Protein AF-X0U943-F1 (afdb_monomer_lite)

Organism: NCBI:txid412755

pLDDT: mean 85.03, std 14.17, range [56.16, 98.12]

Secondary structure (DSSP, 8-state)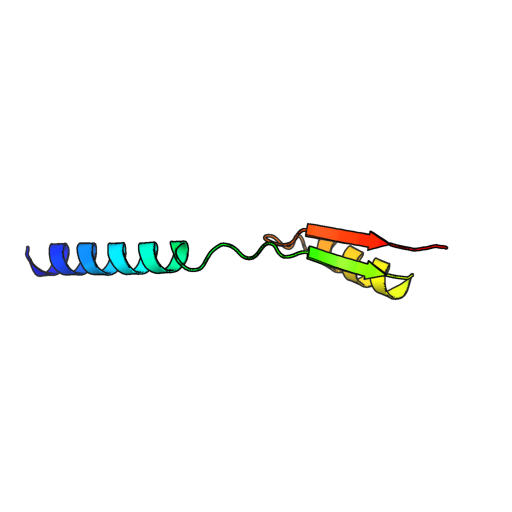:
-HHHHHHHHHHHHHHHHHHHS----EEEEEEHHHHHHHHHHHHHHT--SEEEEEE---

Structure (mmCIF, N/CA/C/O backbone):
data_AF-X0U943-F1
#
_entry.id   AF-X0U943-F1
#
loop_
_atom_site.group_PDB
_atom_site.id
_atom_site.type_symbol
_atom_site.label_atom_id
_atom_site.label_alt_id
_atom_site.label_comp_id
_atom_site.label_asym_id
_atom_site.label_entity_id
_atom_site.label_seq_id
_atom_site.pdbx_PDB_ins_code
_atom_site.Cartn_x
_atom_site.Cartn_y
_atom_site.Cartn_z
_atom_site.occupancy
_atom_site.B_iso_or_equiv
_atom_site.auth_seq_id
_atom_site.auth_comp_id
_atom_site.auth_asym_id
_atom_site.auth_atom_id
_atom_site.pdbx_PDB_model_num
ATOM 1 N N . MET A 1 1 ? -23.609 3.164 45.844 1.00 61.94 1 MET A N 1
ATOM 2 C CA . MET A 1 1 ? -24.322 2.621 44.669 1.00 61.94 1 MET A CA 1
ATOM 3 C C . MET A 1 1 ? -24.258 3.623 43.525 1.00 61.94 1 MET A C 1
ATOM 5 O O . MET A 1 1 ? -23.798 3.263 42.451 1.00 61.94 1 MET A O 1
ATOM 9 N N . ASP A 1 2 ? -24.589 4.888 43.791 1.00 73.25 2 ASP A N 1
ATOM 10 C CA . ASP A 1 2 ? -24.684 5.951 42.777 1.00 73.25 2 ASP A CA 1
ATOM 11 C C . ASP A 1 2 ? -23.368 6.234 42.049 1.00 73.25 2 ASP A C 1
ATOM 13 O O . ASP A 1 2 ? -23.359 6.341 40.832 1.00 73.25 2 ASP A O 1
ATOM 17 N N . PHE A 1 3 ? -22.235 6.214 42.754 1.00 78.94 3 PHE A N 1
ATOM 18 C CA . PHE A 1 3 ? -20.914 6.424 42.145 1.00 78.94 3 PHE A CA 1
ATOM 19 C C . PHE A 1 3 ? -20.528 5.355 41.103 1.00 78.94 3 PHE A C 1
ATOM 21 O O . PHE A 1 3 ? -19.804 5.631 40.150 1.00 78.94 3 PHE A O 1
ATOM 28 N N . ILE A 1 4 ? -21.001 4.115 41.269 1.00 83.56 4 ILE A N 1
ATOM 29 C CA . ILE A 1 4 ? -20.726 3.024 40.319 1.00 83.56 4 ILE A CA 1
ATOM 30 C C . ILE A 1 4 ? -21.630 3.172 39.093 1.00 83.56 4 ILE A C 1
ATOM 32 O O . ILE A 1 4 ? -21.172 2.999 37.966 1.00 83.56 4 ILE A O 1
ATOM 36 N N . VAL A 1 5 ? -22.894 3.544 39.315 1.00 83.38 5 VAL A N 1
ATOM 37 C CA . VAL A 1 5 ? -23.868 3.804 38.248 1.00 83.38 5 VAL A CA 1
ATOM 38 C C . VAL A 1 5 ? -23.439 5.014 37.416 1.00 83.38 5 VAL A C 1
ATOM 40 O O . VAL A 1 5 ? -23.418 4.937 36.193 1.00 83.38 5 VAL A O 1
ATOM 43 N N . GLU A 1 6 ? -23.006 6.097 38.057 1.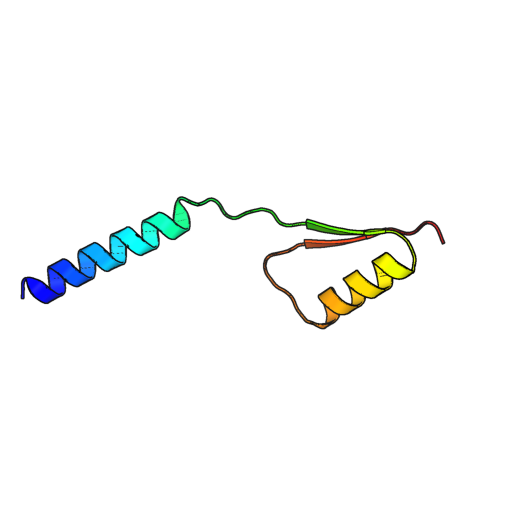00 80.44 6 GLU A N 1
ATOM 44 C CA . GLU A 1 6 ? -22.552 7.318 37.390 1.00 80.44 6 GLU A CA 1
ATOM 45 C C . GLU A 1 6 ? -21.291 7.083 36.544 1.00 80.44 6 GLU A C 1
ATOM 47 O O . GLU A 1 6 ? -21.213 7.539 35.403 1.00 80.44 6 GLU A O 1
ATOM 52 N N . ASN A 1 7 ? -20.325 6.309 37.054 1.00 81.06 7 ASN A N 1
ATOM 53 C CA . ASN A 1 7 ? -19.147 5.919 36.277 1.00 81.06 7 ASN A CA 1
ATOM 54 C C . ASN A 1 7 ? -19.492 4.979 35.114 1.00 81.06 7 ASN A C 1
ATOM 56 O O . ASN A 1 7 ? -18.867 5.069 34.058 1.00 81.06 7 ASN A O 1
ATOM 60 N N . ALA A 1 8 ? -20.473 4.087 35.277 1.00 78.19 8 ALA A N 1
ATOM 61 C CA . ALA A 1 8 ? -20.935 3.216 34.198 1.00 78.19 8 ALA A CA 1
ATOM 62 C C . ALA A 1 8 ? -21.623 4.009 33.072 1.00 78.19 8 ALA A C 1
ATOM 64 O O . ALA A 1 8 ? -21.365 3.740 31.899 1.00 78.19 8 ALA A O 1
ATOM 65 N N . VAL A 1 9 ? -22.438 5.014 33.413 1.00 82.31 9 VAL A N 1
ATOM 66 C CA . VAL A 1 9 ? -23.080 5.910 32.434 1.00 82.31 9 VAL A CA 1
ATOM 67 C C . VAL A 1 9 ? -22.025 6.719 31.673 1.00 82.31 9 VAL A C 1
ATOM 69 O O . VAL A 1 9 ? -21.976 6.630 30.449 1.00 82.31 9 VAL A O 1
ATOM 72 N N . LYS A 1 10 ? -21.088 7.378 32.373 1.00 77.88 10 LYS A N 1
ATOM 73 C CA . LYS A 1 10 ? -20.004 8.152 31.733 1.00 77.88 10 LYS A CA 1
ATOM 74 C C . LYS A 1 10 ? -19.135 7.309 30.786 1.00 77.88 10 LYS A C 1
ATOM 76 O O . LYS A 1 10 ? -18.850 7.739 29.674 1.00 77.88 10 LYS A O 1
ATOM 81 N N . ASN A 1 11 ? -18.775 6.083 31.178 1.00 74.69 11 ASN A N 1
ATOM 82 C CA . ASN A 1 11 ? -18.023 5.161 30.308 1.00 74.69 11 ASN A CA 1
ATOM 83 C C . ASN A 1 11 ? -18.820 4.695 29.074 1.00 74.69 11 ASN A C 1
ATOM 85 O O . ASN A 1 11 ? -18.231 4.278 28.075 1.00 74.69 11 ASN A O 1
ATOM 89 N N . THR A 1 12 ? -20.153 4.695 29.151 1.00 68.56 12 THR A N 1
ATOM 90 C CA . THR A 1 12 ? -21.015 4.313 28.025 1.00 68.56 12 THR A CA 1
ATOM 91 C C . THR A 1 12 ? -21.066 5.434 26.988 1.00 68.56 12 THR A C 1
ATOM 93 O O . THR A 1 12 ? -20.931 5.156 25.797 1.00 68.56 12 THR A O 1
ATOM 96 N N . ASP A 1 13 ? -21.163 6.687 27.437 1.00 63.38 13 ASP A N 1
ATOM 97 C CA . ASP A 1 13 ? -21.179 7.872 26.572 1.00 63.38 13 ASP A CA 1
ATOM 98 C C . ASP A 1 13 ? -19.843 8.078 25.827 1.00 63.38 13 ASP A C 1
ATOM 100 O O . ASP A 1 13 ? -19.836 8.379 24.632 1.00 63.38 13 ASP A O 1
ATOM 104 N N . GLU A 1 14 ? -18.698 7.829 26.476 1.00 61.41 14 GLU A N 1
ATOM 105 C CA . GLU A 1 14 ? -17.376 7.906 25.824 1.00 61.41 14 GLU A CA 1
ATOM 106 C C . GLU A 1 14 ? -17.218 6.881 24.685 1.00 61.41 14 GLU A C 1
ATOM 108 O O . GLU A 1 14 ? -16.746 7.218 23.596 1.00 61.41 14 GLU A O 1
ATOM 113 N N . LYS A 1 15 ? -17.695 5.643 24.880 1.00 60.25 15 LYS A N 1
ATOM 114 C CA . LYS A 1 15 ? -17.702 4.608 23.827 1.00 60.25 15 LYS A CA 1
ATOM 115 C C . LYS A 1 15 ? -18.653 4.932 22.676 1.00 60.25 15 LYS A C 1
ATOM 117 O O . LYS A 1 15 ? -18.460 4.449 21.559 1.00 60.25 15 LYS A O 1
ATOM 122 N N . GLN A 1 16 ? -19.700 5.718 22.921 1.00 59.28 16 GLN A N 1
ATOM 123 C CA . GLN A 1 16 ? -20.575 6.192 21.852 1.00 59.28 16 GLN A CA 1
ATOM 124 C C . GLN A 1 16 ? -19.893 7.275 21.010 1.00 59.28 16 GLN A C 1
ATOM 126 O O . GLN A 1 16 ? -20.048 7.264 19.789 1.00 59.28 16 GLN A O 1
ATOM 131 N N . PHE A 1 17 ? -19.070 8.137 21.616 1.00 57.72 17 PHE A N 1
ATOM 132 C CA . PHE A 1 17 ? -18.299 9.154 20.895 1.00 57.72 17 PHE A CA 1
ATOM 133 C C . PHE A 1 17 ? -17.251 8.564 19.937 1.00 57.72 17 PHE A C 1
ATOM 135 O O . PHE A 1 17 ? -17.122 9.053 18.815 1.00 57.72 17 PHE A O 1
ATOM 142 N N . GLU A 1 18 ? -16.567 7.476 20.312 1.00 59.84 18 GLU A N 1
ATOM 143 C CA . GLU A 1 18 ? -15.668 6.751 19.391 1.00 59.84 18 GLU A CA 1
ATOM 144 C C . GLU A 1 18 ? -16.403 6.209 18.155 1.00 59.84 18 GLU A C 1
ATOM 146 O O . GLU A 1 18 ? -15.845 6.188 17.062 1.00 59.84 18 GLU A O 1
ATOM 151 N N . ASN A 1 19 ? -17.671 5.816 18.301 1.00 57.66 19 ASN A N 1
ATOM 152 C CA . ASN A 1 19 ? -18.483 5.320 17.188 1.00 57.66 19 ASN A CA 1
ATOM 153 C C . ASN A 1 19 ? -19.120 6.441 16.342 1.00 57.66 19 ASN A C 1
ATOM 155 O O . ASN A 1 19 ? -19.545 6.184 15.215 1.00 57.66 19 ASN A O 1
ATOM 159 N N . LEU A 1 20 ? -19.194 7.671 16.866 1.00 56.16 20 LEU A N 1
ATOM 160 C CA . LEU A 1 20 ? -19.701 8.866 16.173 1.00 56.16 20 LEU A CA 1
ATOM 161 C C . LEU A 1 20 ? -18.673 9.457 15.198 1.00 56.16 20 LEU A C 1
ATOM 163 O O . LEU A 1 20 ? -19.049 10.014 14.164 1.00 56.16 20 LEU A O 1
ATOM 167 N N . VAL A 1 21 ? -17.378 9.314 15.494 1.00 61.03 21 V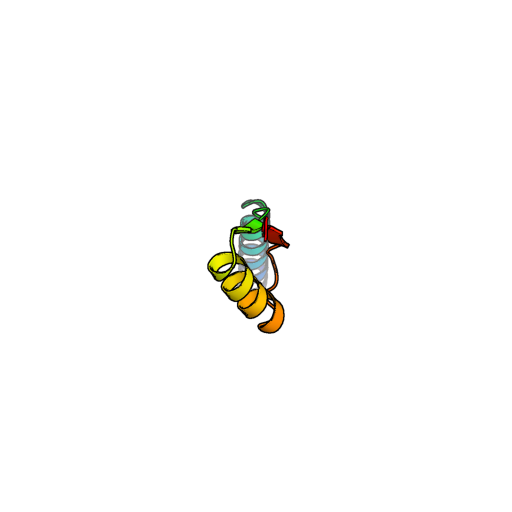AL A N 1
ATOM 168 C CA . VAL A 1 21 ? -16.295 9.642 14.561 1.00 61.03 21 VAL A CA 1
ATOM 169 C C . VAL A 1 21 ? -16.173 8.472 13.585 1.00 61.03 21 VAL A C 1
ATOM 171 O O . VAL A 1 21 ? -15.486 7.493 13.852 1.00 61.03 21 VAL A O 1
ATOM 174 N N . GLY A 1 22 ? -16.925 8.529 12.482 1.00 64.94 22 GLY A N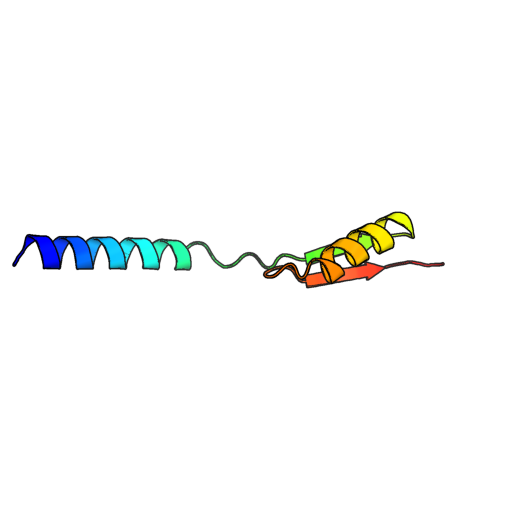 1
ATOM 175 C CA . GLY A 1 22 ? -17.012 7.442 11.505 1.00 64.94 22 GLY A CA 1
ATOM 176 C C . GLY A 1 22 ? -15.646 6.844 11.144 1.00 64.94 22 GLY A C 1
ATOM 177 O O . GLY A 1 22 ? -14.659 7.563 10.983 1.00 64.94 22 GLY A O 1
ATOM 178 N N . HIS A 1 23 ? -15.595 5.515 11.013 1.00 73.50 23 HIS A N 1
ATOM 179 C CA . HIS A 1 23 ? -14.371 4.806 10.653 1.00 73.50 23 HIS A CA 1
ATOM 180 C C . HIS A 1 23 ? -13.846 5.342 9.314 1.00 73.50 23 HIS A C 1
ATOM 182 O O . HIS A 1 23 ? -14.520 5.243 8.285 1.00 73.50 23 HIS A O 1
ATOM 188 N N . ALA A 1 24 ? -12.647 5.925 9.323 1.00 83.00 24 ALA A N 1
ATOM 189 C CA . ALA A 1 24 ? -12.017 6.396 8.102 1.00 83.00 24 ALA A CA 1
ATOM 190 C C . ALA A 1 24 ? -11.670 5.194 7.212 1.00 83.00 24 ALA A C 1
ATOM 192 O O . ALA A 1 24 ? -10.954 4.282 7.626 1.00 83.00 24 ALA A O 1
ATOM 193 N N . ASN A 1 25 ? -12.151 5.205 5.969 1.00 89.19 25 ASN A N 1
ATOM 194 C CA . ASN A 1 25 ? -11.757 4.218 4.969 1.00 89.19 25 ASN A CA 1
ATOM 195 C C . ASN A 1 25 ? -10.363 4.577 4.440 1.00 89.19 25 ASN A C 1
ATOM 197 O O . ASN A 1 25 ? -10.230 5.375 3.511 1.00 89.19 25 ASN A O 1
ATOM 201 N N . ILE A 1 26 ? -9.320 4.020 5.054 1.00 92.12 26 ILE A N 1
ATOM 202 C CA . ILE A 1 26 ? -7.930 4.322 4.701 1.00 92.12 26 ILE A CA 1
ATOM 203 C C . ILE A 1 26 ? -7.467 3.388 3.579 1.00 92.12 26 ILE A C 1
ATOM 205 O O . ILE A 1 26 ? -7.525 2.163 3.703 1.00 92.12 26 ILE A O 1
ATOM 209 N N . LYS A 1 27 ? -6.953 3.975 2.496 1.00 95.12 27 LYS A N 1
ATOM 210 C CA . LYS A 1 27 ? -6.266 3.266 1.410 1.00 95.12 27 LYS A CA 1
ATOM 211 C C . LYS A 1 27 ? -4.852 3.816 1.260 1.00 95.12 27 LYS A C 1
ATOM 213 O O . LYS A 1 27 ? -4.663 5.030 1.220 1.00 95.12 27 LYS A O 1
ATOM 218 N N . VAL A 1 28 ? -3.873 2.927 1.142 1.00 95.81 28 VAL A N 1
ATOM 219 C CA . VAL A 1 28 ? -2.469 3.267 0.892 1.00 95.81 28 VAL A CA 1
ATOM 220 C C . VAL A 1 28 ? -2.075 2.697 -0.460 1.00 95.81 28 VAL A C 1
ATOM 222 O O . VAL A 1 28 ? -2.074 1.482 -0.642 1.00 95.81 28 VAL A O 1
ATOM 225 N N . VAL A 1 29 ? -1.738 3.574 -1.405 1.00 97.50 29 VAL A N 1
ATOM 226 C CA . VAL A 1 29 ? -1.380 3.185 -2.773 1.00 97.50 29 VAL A CA 1
ATOM 227 C C . VAL A 1 29 ? 0.093 3.488 -3.019 1.00 97.50 29 VAL A C 1
ATOM 229 O O . VAL A 1 29 ? 0.505 4.646 -3.020 1.00 97.50 29 VAL A O 1
ATOM 232 N N . GLY A 1 30 ? 0.890 2.442 -3.216 1.00 97.81 30 GLY A N 1
ATOM 233 C CA . GLY A 1 30 ? 2.286 2.541 -3.626 1.00 97.81 30 GLY A CA 1
ATOM 234 C C . GLY A 1 30 ? 2.376 2.517 -5.143 1.00 97.81 30 GLY A C 1
ATOM 235 O O . GLY A 1 30 ? 1.907 1.563 -5.756 1.00 97.81 30 GLY A O 1
ATOM 236 N N . VAL A 1 31 ? 2.968 3.552 -5.740 1.00 98.12 31 VAL A N 1
ATOM 237 C CA . VAL A 1 31 ? 3.152 3.644 -7.195 1.00 98.12 31 VAL A CA 1
ATOM 238 C C . VAL A 1 31 ? 4.640 3.607 -7.543 1.00 98.12 31 VAL A C 1
ATOM 240 O O . VAL A 1 31 ? 5.441 4.295 -6.904 1.00 98.12 31 VAL A O 1
ATOM 243 N N . GLY A 1 32 ? 5.019 2.820 -8.549 1.00 97.88 32 GLY A N 1
ATOM 244 C CA . GLY A 1 32 ? 6.414 2.649 -8.964 1.00 97.88 32 GLY A CA 1
ATOM 245 C C . GLY A 1 32 ? 7.180 1.633 -8.107 1.00 97.88 32 GLY A C 1
ATOM 246 O O . GLY A 1 32 ? 6.708 1.202 -7.055 1.00 97.88 32 GLY A O 1
ATOM 247 N N . GLY A 1 33 ? 8.407 1.280 -8.505 1.00 97.62 33 GLY A N 1
ATOM 248 C CA . GLY A 1 33 ? 9.228 0.294 -7.780 1.00 97.62 33 GLY A CA 1
ATOM 249 C C . GLY A 1 33 ? 9.488 0.652 -6.307 1.00 97.62 33 GLY A C 1
ATOM 250 O O . GLY A 1 33 ? 9.337 -0.186 -5.416 1.00 97.62 33 GLY A O 1
ATOM 251 N N . ALA A 1 34 ? 9.806 1.919 -6.017 1.00 97.56 34 ALA A N 1
ATOM 252 C CA . ALA A 1 34 ? 9.989 2.388 -4.639 1.00 97.56 34 ALA A CA 1
ATOM 253 C C . ALA A 1 34 ? 8.674 2.365 -3.836 1.00 97.56 34 ALA A C 1
ATOM 255 O O . ALA A 1 34 ? 8.667 1.950 -2.675 1.00 97.56 34 ALA A O 1
ATOM 256 N N . GLY A 1 35 ? 7.559 2.750 -4.468 1.00 97.94 35 GLY A N 1
ATOM 257 C CA . GLY A 1 35 ? 6.230 2.690 -3.866 1.00 97.94 35 GLY A CA 1
ATOM 258 C C . GLY A 1 35 ? 5.840 1.260 -3.505 1.00 97.94 35 GLY A C 1
ATOM 259 O O . GLY A 1 35 ? 5.475 1.009 -2.357 1.00 97.94 35 GLY A O 1
ATOM 260 N N . ASN A 1 36 ? 6.010 0.321 -4.441 1.00 97.69 36 ASN A N 1
ATOM 261 C CA . ASN A 1 36 ? 5.766 -1.111 -4.252 1.00 97.69 36 ASN A CA 1
ATOM 262 C C . ASN A 1 36 ? 6.595 -1.702 -3.105 1.00 97.69 36 ASN A C 1
ATOM 264 O O . ASN A 1 36 ? 6.063 -2.465 -2.297 1.00 97.69 36 ASN A O 1
ATOM 268 N N . ASN A 1 37 ? 7.868 -1.316 -2.978 1.00 97.69 37 ASN A N 1
ATOM 269 C CA . ASN A 1 37 ? 8.704 -1.750 -1.857 1.00 97.69 37 ASN A CA 1
ATOM 270 C C . ASN A 1 37 ? 8.151 -1.279 -0.506 1.00 97.69 37 ASN A C 1
ATOM 272 O O . ASN A 1 37 ? 8.089 -2.067 0.441 1.00 97.69 37 ASN A O 1
ATOM 276 N N . MET A 1 38 ? 7.709 -0.023 -0.415 1.00 97.69 38 MET A N 1
ATOM 277 C CA . MET A 1 38 ? 7.152 0.521 0.822 1.00 97.69 38 MET A CA 1
ATOM 278 C C . MET A 1 38 ? 5.832 -0.162 1.192 1.00 97.69 38 MET A C 1
ATOM 280 O O . MET A 1 38 ? 5.683 -0.637 2.318 1.00 97.69 38 MET A O 1
ATOM 284 N N . VAL A 1 39 ? 4.890 -0.289 0.251 1.00 97.50 39 VAL A N 1
ATOM 285 C CA . VAL A 1 39 ? 3.623 -0.987 0.528 1.00 97.50 39 VAL A CA 1
ATOM 286 C C . VAL A 1 39 ? 3.821 -2.477 0.807 1.00 97.50 39 VAL A C 1
ATOM 288 O O . VAL A 1 39 ? 3.129 -3.038 1.653 1.00 97.50 39 VAL A O 1
ATOM 291 N N . GLY A 1 40 ? 4.827 -3.110 0.199 1.00 97.25 40 GLY A N 1
ATOM 292 C CA . GLY A 1 40 ? 5.233 -4.476 0.521 1.00 97.25 40 GLY A CA 1
ATOM 293 C C . GLY A 1 40 ? 5.789 -4.619 1.942 1.00 97.25 40 GLY A C 1
ATOM 294 O O . GLY A 1 40 ? 5.501 -5.607 2.620 1.00 97.25 40 GLY A O 1
ATOM 295 N N . TRP A 1 41 ? 6.551 -3.635 2.429 1.00 97.38 41 TRP A N 1
ATOM 296 C CA . TRP A 1 41 ? 6.995 -3.594 3.826 1.00 97.38 41 TRP A CA 1
ATOM 297 C C . TRP A 1 41 ? 5.814 -3.422 4.787 1.00 97.38 41 TRP A C 1
ATOM 299 O O . TRP A 1 41 ? 5.704 -4.173 5.758 1.00 97.38 41 TRP A O 1
ATOM 309 N N . LEU A 1 42 ? 4.897 -2.498 4.476 1.00 96.19 42 LEU A N 1
ATOM 310 C CA . LEU A 1 42 ? 3.673 -2.267 5.244 1.00 96.19 42 LEU A CA 1
ATOM 311 C C . LEU A 1 42 ? 2.824 -3.548 5.334 1.00 96.19 42 LEU A C 1
ATOM 313 O O . LEU A 1 42 ? 2.430 -3.960 6.422 1.00 96.19 42 LEU A O 1
ATOM 317 N N . TYR A 1 43 ? 2.625 -4.247 4.215 1.00 95.56 43 TYR A N 1
ATOM 318 C CA . TYR A 1 43 ? 1.902 -5.518 4.182 1.00 95.56 43 TYR A CA 1
ATOM 319 C C . TYR A 1 43 ? 2.554 -6.580 5.080 1.00 95.56 43 TYR A C 1
ATOM 321 O O . TYR A 1 43 ? 1.890 -7.176 5.927 1.00 95.56 43 TYR A O 1
ATOM 329 N N . LYS A 1 44 ? 3.877 -6.767 4.969 1.00 96.75 44 LYS A N 1
ATOM 330 C CA . LYS A 1 44 ? 4.631 -7.733 5.792 1.00 96.75 44 LYS A CA 1
ATOM 331 C C . LYS A 1 44 ? 4.613 -7.391 7.282 1.00 96.75 44 LYS A C 1
ATOM 333 O O . LYS A 1 44 ? 4.716 -8.288 8.113 1.00 96.75 44 LYS A O 1
ATOM 338 N N . LYS A 1 45 ? 4.480 -6.109 7.630 1.00 96.12 45 LYS A N 1
ATOM 339 C CA . LYS A 1 45 ? 4.343 -5.649 9.017 1.00 96.12 45 LYS A CA 1
ATOM 340 C C . LYS A 1 45 ? 2.964 -5.975 9.614 1.00 96.12 45 LYS A C 1
ATOM 342 O O . LYS A 1 45 ? 2.827 -5.931 10.833 1.00 96.12 45 LYS A O 1
ATOM 347 N N . GLY A 1 46 ? 1.974 -6.332 8.788 1.00 93.00 46 GLY A N 1
ATOM 348 C CA . GLY A 1 46 ? 0.649 -6.777 9.231 1.00 93.00 46 GLY A CA 1
ATOM 349 C C . GLY A 1 46 ? -0.256 -5.645 9.719 1.00 93.00 46 GLY A C 1
ATOM 350 O O . GLY A 1 46 ? -1.016 -5.826 10.670 1.00 93.00 46 GLY A O 1
ATOM 351 N N . ILE A 1 47 ? -0.145 -4.463 9.109 1.00 92.06 47 ILE A N 1
ATOM 352 C CA . ILE A 1 47 ? -0.925 -3.283 9.500 1.00 92.06 47 ILE A CA 1
ATOM 353 C C . ILE A 1 47 ? -2.412 -3.557 9.279 1.00 92.06 47 ILE A C 1
ATOM 355 O O . ILE A 1 47 ? -2.809 -4.129 8.266 1.00 92.06 47 ILE A O 1
ATOM 359 N N . LYS A 1 48 ? -3.233 -3.138 10.241 1.00 91.38 48 LYS A 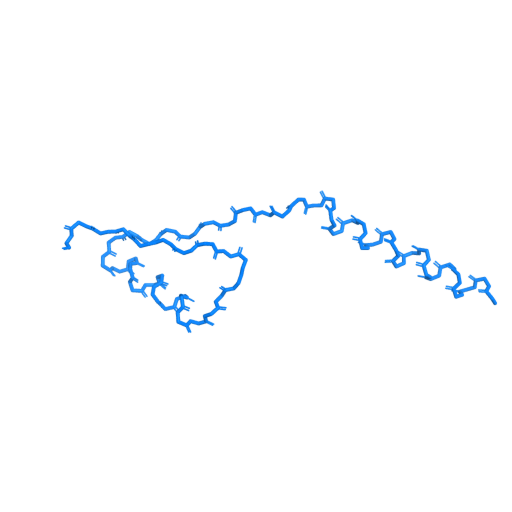N 1
ATOM 360 C CA . LYS A 1 48 ? -4.691 -3.274 10.207 1.00 91.38 48 LYS A CA 1
ATOM 361 C C . LYS A 1 48 ? -5.340 -1.903 10.050 1.00 91.38 48 LYS A C 1
ATOM 363 O O . LYS A 1 48 ? -4.756 -0.897 10.440 1.00 91.38 48 LYS A O 1
ATOM 368 N N . GLY A 1 49 ? -6.555 -1.878 9.506 1.00 89.44 49 GLY A N 1
ATOM 369 C CA . GLY A 1 49 ? -7.333 -0.645 9.342 1.00 89.44 49 GLY A CA 1
ATOM 370 C C . GLY A 1 49 ? -6.996 0.169 8.091 1.00 89.44 49 GLY A C 1
ATOM 371 O O . GLY A 1 49 ? -7.533 1.257 7.925 1.00 89.44 49 GL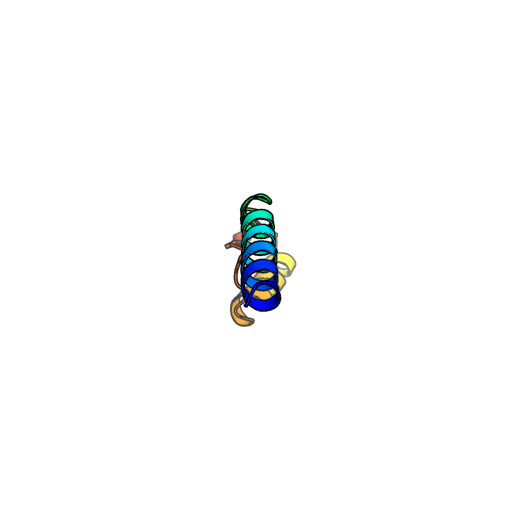Y A O 1
ATOM 372 N N . ALA A 1 50 ? -6.145 -0.351 7.203 1.00 92.06 50 ALA A N 1
ATOM 373 C CA . ALA A 1 50 ? -5.883 0.240 5.898 1.00 92.06 50 ALA A CA 1
ATOM 374 C C . ALA A 1 50 ? -5.817 -0.843 4.819 1.00 92.06 50 ALA A C 1
ATOM 376 O O . ALA A 1 50 ? -5.239 -1.910 5.027 1.00 92.06 50 ALA A O 1
ATOM 377 N N . GLU A 1 51 ? -6.392 -0.553 3.658 1.00 94.62 51 GLU A N 1
ATOM 378 C CA . GLU A 1 51 ? -6.218 -1.362 2.456 1.00 94.62 51 GLU A CA 1
ATOM 379 C C . GLU A 1 51 ? -4.922 -0.951 1.752 1.00 94.62 51 GLU A C 1
ATOM 381 O O . GLU A 1 51 ? -4.655 0.238 1.563 1.00 94.62 51 GLU A O 1
ATOM 386 N N . ILE A 1 52 ? -4.111 -1.935 1.371 1.00 96.56 52 ILE A N 1
ATOM 387 C CA . ILE A 1 52 ? -2.802 -1.719 0.756 1.00 96.56 52 ILE A CA 1
ATOM 388 C C . ILE A 1 52 ? -2.881 -2.096 -0.724 1.00 96.56 52 ILE A C 1
ATOM 390 O O . ILE A 1 52 ? -3.238 -3.224 -1.056 1.00 96.56 52 ILE A O 1
ATOM 394 N N . VAL A 1 53 ? -2.513 -1.166 -1.606 1.00 96.44 53 VAL A N 1
ATOM 395 C CA . VAL A 1 53 ? -2.537 -1.334 -3.064 1.00 96.44 53 VAL A CA 1
ATOM 396 C C . VAL A 1 53 ? -1.159 -1.013 -3.641 1.00 96.44 53 VAL A C 1
ATOM 398 O O . VAL A 1 53 ? -0.524 -0.033 -3.257 1.00 96.44 53 VAL A O 1
ATOM 401 N N . ALA A 1 54 ? -0.702 -1.835 -4.581 1.00 97.00 54 ALA A N 1
ATOM 402 C CA . ALA A 1 54 ? 0.546 -1.665 -5.319 1.00 97.00 54 ALA A CA 1
ATOM 403 C C . ALA A 1 54 ? 0.229 -1.440 -6.805 1.00 97.00 54 ALA A C 1
ATOM 405 O O . ALA A 1 54 ? -0.618 -2.140 -7.360 1.00 97.00 54 ALA A O 1
ATOM 406 N N . CYS A 1 55 ? 0.885 -0.474 -7.446 1.00 97.31 55 CYS A N 1
ATOM 407 C CA . CYS A 1 55 ? 0.684 -0.141 -8.853 1.00 97.31 55 CYS A CA 1
ATOM 408 C C . CYS A 1 55 ? 2.029 0.162 -9.522 1.00 97.31 55 CYS A C 1
ATOM 410 O O . CYS A 1 55 ? 2.766 1.048 -9.096 1.00 97.31 55 CYS A O 1
ATOM 412 N N . ASN A 1 56 ? 2.360 -0.563 -10.586 1.00 97.06 56 ASN A N 1
ATOM 413 C CA . ASN A 1 56 ? 3.585 -0.346 -11.347 1.00 97.06 56 ASN A CA 1
ATOM 414 C C . ASN A 1 56 ? 3.358 -0.688 -12.823 1.00 97.06 56 ASN A C 1
ATOM 416 O O . ASN A 1 56 ? 2.496 -1.510 -13.126 1.00 97.06 56 ASN A O 1
ATOM 420 N N . THR A 1 57 ? 4.103 -0.038 -13.719 1.00 96.50 57 THR A N 1
ATOM 421 C CA . THR A 1 57 ? 4.078 -0.339 -15.164 1.00 96.50 57 THR A CA 1
ATOM 422 C C . THR A 1 57 ? 5.215 -1.246 -15.615 1.00 96.50 57 THR A C 1
ATOM 424 O O . THR A 1 57 ? 5.072 -1.895 -16.646 1.00 96.50 57 THR A O 1
ATOM 427 N N . ASP A 1 58 ? 6.340 -1.207 -14.894 1.00 89.69 58 ASP A N 1
ATOM 428 C CA . ASP A 1 58 ? 7.393 -2.230 -14.973 1.00 89.69 58 ASP A CA 1
ATOM 429 C C . ASP A 1 58 ? 6.853 -3.541 -14.394 1.00 89.69 58 ASP A C 1
ATOM 431 O O . ASP A 1 58 ? 6.869 -4.552 -15.126 1.00 89.69 58 ASP A O 1
#

Radius of gyration: 20.18 Å; chains: 1; bounding box: 35×17×60 Å

Sequence (58 aa):
MDFIVENAVKNTDEKQFENLVGHANIKVVGVGGAGNNMVGWLYKKGIKGAEIVACNTD

InterPro domains:
  IPR036525 Tubulin/FtsZ, GTPase domain superfamily [G3DSA:3.40.50.1440] (14-58)
  IPR036525 Tubulin/FtsZ, GTPase domain superfamily [SSF52490] (23-58)

Foldseek 3Di:
DVVVVVVVVVVVVVVVVVVVPPQDAAEQEQEEPVRQVVLVVVVVVPDPSYHGHYYYPD